Protein AF-A0A5J4QB90-F1 (afdb_monomer)

Sequence (75 aa):
MIHSEEIHCPYCHSNNLQKNGKSYTGEQRWRCKECKKYFQRSYRYNARKQGIKDTIIEMTLNSSGVRDIGRVLKI

Structure (mmCIF,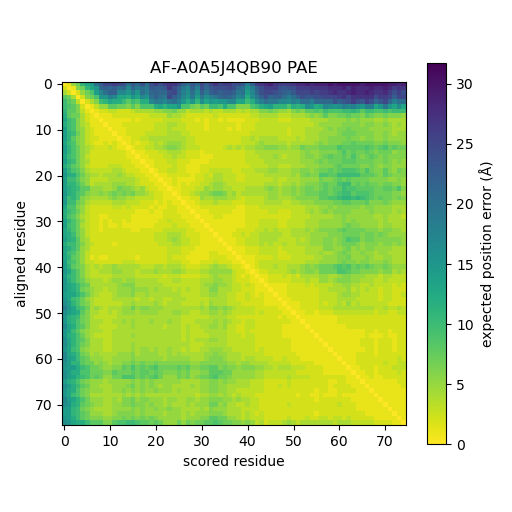 N/CA/C/O backbone):
data_AF-A0A5J4QB90-F1
#
_entry.id   AF-A0A5J4QB90-F1
#
loop_
_atom_site.group_PDB
_atom_site.id
_atom_site.type_symbol
_atom_site.label_atom_id
_atom_site.label_alt_id
_atom_site.label_comp_id
_atom_site.label_asym_id
_atom_site.label_entity_id
_atom_site.label_seq_id
_atom_site.pdbx_PDB_ins_code
_atom_site.Cartn_x
_atom_site.Cartn_y
_atom_site.Cartn_z
_atom_site.occupancy
_atom_site.B_iso_or_equiv
_atom_site.auth_seq_id
_atom_site.auth_comp_id
_atom_site.auth_asym_id
_atom_site.auth_atom_id
_atom_site.pdbx_PDB_model_num
ATOM 1 N N . MET A 1 1 ? -25.683 17.459 6.741 1.00 38.16 1 MET A N 1
ATOM 2 C CA . MET A 1 1 ? -25.799 16.020 6.422 1.00 38.16 1 MET A CA 1
ATOM 3 C C . MET A 1 1 ? -24.394 15.449 6.396 1.00 38.16 1 MET A C 1
ATOM 5 O O . MET A 1 1 ? -23.608 15.835 5.541 1.00 38.16 1 MET A O 1
ATOM 9 N N . ILE A 1 2 ? -24.028 14.659 7.402 1.00 46.28 2 ILE A N 1
ATOM 10 C CA . ILE A 1 2 ? -22.685 14.082 7.501 1.00 46.28 2 ILE A CA 1
ATOM 11 C C . ILE A 1 2 ? -22.729 12.799 6.670 1.00 46.28 2 ILE A C 1
ATOM 13 O O . ILE A 1 2 ? -23.342 11.827 7.096 1.00 46.28 2 ILE A O 1
ATOM 17 N N . HIS A 1 3 ? -22.161 12.810 5.464 1.00 44.94 3 HIS A N 1
ATOM 18 C CA . HIS A 1 3 ? -21.951 11.580 4.702 1.00 44.94 3 HIS A CA 1
ATOM 19 C C . HIS A 1 3 ? -20.873 10.775 5.435 1.00 44.94 3 HIS A C 1
ATOM 21 O O . HIS A 1 3 ? -19.679 11.018 5.264 1.00 44.94 3 HIS A O 1
ATOM 27 N N . SER A 1 4 ? -21.276 9.875 6.330 1.00 57.78 4 SER A N 1
ATOM 28 C CA . SER A 1 4 ? -20.359 8.892 6.895 1.00 57.78 4 SER A CA 1
ATOM 29 C C . SER A 1 4 ? -20.110 7.828 5.832 1.00 57.78 4 SER A C 1
ATOM 31 O O . SER A 1 4 ? -20.869 6.871 5.725 1.00 57.78 4 SER A O 1
ATOM 33 N N . GLU A 1 5 ? -19.080 8.016 5.008 1.00 65.88 5 GLU A N 1
ATOM 34 C CA . GLU A 1 5 ? -18.575 6.933 4.162 1.00 65.88 5 GLU A CA 1
ATOM 35 C C . GLU A 1 5 ? -18.211 5.745 5.060 1.00 65.88 5 GLU A C 1
ATOM 37 O O . GLU A 1 5 ? -17.381 5.875 5.970 1.00 65.88 5 GLU A O 1
ATOM 42 N N . GLU A 1 6 ? -18.847 4.598 4.826 1.00 80.12 6 GLU A N 1
ATOM 43 C CA . GLU A 1 6 ? -18.497 3.360 5.511 1.00 80.12 6 GLU A CA 1
ATOM 44 C C . GLU A 1 6 ? -17.066 2.964 5.138 1.00 80.12 6 GLU A C 1
ATOM 46 O O . GLU A 1 6 ? -16.698 2.828 3.970 1.00 80.12 6 GLU A O 1
ATOM 51 N N . ILE A 1 7 ? -16.218 2.826 6.157 1.00 86.94 7 ILE A N 1
ATOM 52 C CA . ILE A 1 7 ? -14.833 2.403 5.976 1.00 86.94 7 ILE A CA 1
ATOM 53 C C . ILE A 1 7 ? -14.804 0.887 6.110 1.00 86.94 7 ILE A C 1
ATOM 55 O O . ILE A 1 7 ? -15.164 0.336 7.149 1.00 86.94 7 ILE A O 1
ATOM 59 N N . HIS A 1 8 ? -14.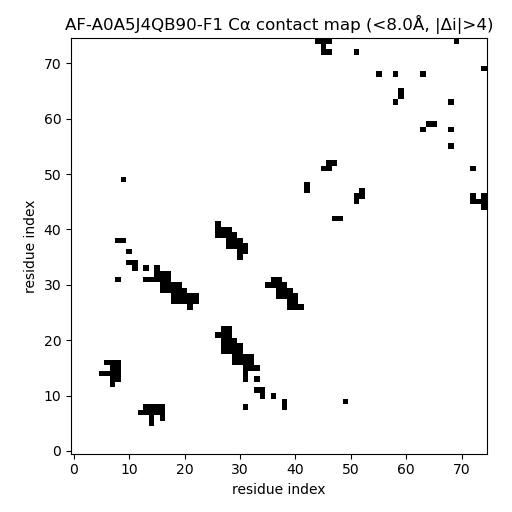296 0.227 5.078 1.00 92.44 8 HIS A N 1
ATOM 60 C CA . HIS A 1 8 ? -14.071 -1.211 5.073 1.00 92.44 8 HIS A CA 1
ATOM 61 C C . HIS A 1 8 ? -12.582 -1.519 5.131 1.00 92.44 8 HIS A C 1
ATOM 63 O O . HIS A 1 8 ? -11.738 -0.752 4.660 1.00 92.44 8 HIS A O 1
ATOM 69 N N . CYS A 1 9 ? -12.242 -2.667 5.711 1.00 92.25 9 CYS A N 1
ATOM 70 C CA . CYS A 1 9 ? -10.886 -3.169 5.653 1.00 92.25 9 CYS A CA 1
ATOM 71 C C . CYS A 1 9 ? -10.515 -3.496 4.196 1.00 92.25 9 CYS A C 1
ATOM 73 O O . CYS A 1 9 ? -11.140 -4.379 3.611 1.00 92.25 9 CYS A O 1
ATOM 75 N N . PRO A 1 10 ? -9.448 -2.907 3.635 1.00 91.31 10 PRO A N 1
ATOM 76 C CA . PRO A 1 10 ? -9.016 -3.199 2.270 1.00 91.31 10 PRO A CA 1
ATOM 77 C C . PRO A 1 10 ? -8.640 -4.674 2.047 1.00 91.31 10 PRO A C 1
ATOM 79 O O . PRO A 1 10 ? -8.640 -5.161 0.924 1.00 91.31 10 PRO A O 1
ATOM 82 N N . TYR A 1 11 ? -8.294 -5.400 3.113 1.00 91.62 11 TYR A N 1
ATOM 83 C CA . TYR A 1 11 ? -7.774 -6.766 3.022 1.00 91.62 11 TYR A CA 1
ATOM 84 C C . TYR A 1 11 ? -8.823 -7.866 3.181 1.00 91.62 11 TYR A C 1
ATOM 86 O O . TYR A 1 11 ? -8.560 -8.995 2.789 1.00 91.62 11 TYR A O 1
ATOM 94 N N . CYS A 1 12 ? -9.938 -7.583 3.854 1.00 93.38 12 CYS A N 1
ATOM 95 C CA . CYS A 1 12 ? -10.954 -8.597 4.171 1.00 93.38 12 CYS A CA 1
ATOM 96 C C . CYS A 1 12 ? -12.388 -8.058 4.122 1.00 93.38 12 CYS A C 1
ATOM 98 O O . CYS A 1 12 ? -13.309 -8.757 4.520 1.00 93.38 12 CYS A O 1
ATOM 100 N N . HIS A 1 13 ? -12.573 -6.804 3.699 1.00 92.50 13 HIS A N 1
ATOM 101 C CA . HIS A 1 13 ? -13.856 -6.107 3.554 1.00 92.50 13 HIS A CA 1
ATOM 102 C C . HIS A 1 13 ? -14.706 -5.954 4.829 1.00 92.50 13 HIS A C 1
ATOM 104 O O . HIS A 1 13 ? -15.731 -5.276 4.807 1.00 92.50 13 HIS A O 1
ATOM 110 N N . SER A 1 14 ? -14.246 -6.477 5.969 1.00 93.38 14 SER A N 1
ATOM 111 C CA . SER A 1 14 ? -14.887 -6.269 7.267 1.00 93.38 14 SER A CA 1
ATOM 112 C C . SER A 1 14 ? -14.956 -4.785 7.643 1.00 93.38 14 SER A C 1
ATOM 114 O O . SER A 1 14 ? -13.993 -4.034 7.461 1.00 93.38 14 SER A O 1
ATOM 116 N N . ASN A 1 15 ? -16.083 -4.387 8.228 1.00 93.25 15 ASN A N 1
ATOM 117 C CA . ASN A 1 15 ? -16.316 -3.078 8.840 1.00 93.25 15 ASN A CA 1
ATOM 118 C C . ASN A 1 15 ? -15.942 -3.047 10.338 1.00 93.25 15 ASN A C 1
ATOM 120 O O . ASN A 1 15 ? -16.046 -2.002 10.982 1.00 93.25 15 ASN A O 1
ATOM 124 N N . ASN A 1 16 ? -15.457 -4.162 10.901 1.00 94.00 16 ASN A N 1
ATOM 125 C CA . ASN A 1 16 ? -15.025 -4.245 12.294 1.00 94.00 16 ASN A CA 1
ATOM 126 C C . ASN A 1 16 ? -13.645 -3.590 12.469 1.00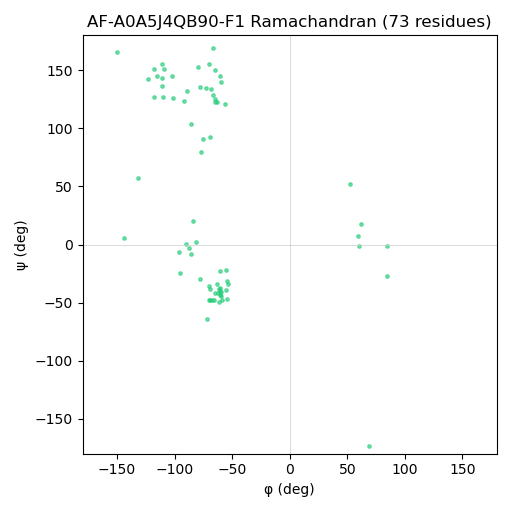 94.00 16 ASN A C 1
ATOM 128 O O . ASN A 1 16 ? -12.589 -4.241 12.473 1.00 94.00 16 ASN A O 1
ATOM 132 N N . LEU A 1 17 ? -13.658 -2.261 12.550 1.00 94.06 17 LEU A N 1
ATOM 133 C CA . LEU A 1 17 ? -12.477 -1.408 12.548 1.00 94.06 17 LEU A CA 1
ATOM 134 C C . LEU A 1 17 ? -12.318 -0.655 13.866 1.00 94.06 17 LEU A C 1
ATOM 136 O O . LEU A 1 17 ? -13.281 -0.194 14.472 1.00 94.06 17 LEU A O 1
ATOM 140 N N . GLN A 1 18 ? -11.068 -0.458 14.279 1.00 94.88 18 GLN A N 1
ATOM 141 C CA . GLN A 1 18 ? -10.716 0.427 15.386 1.00 94.88 18 GLN A CA 1
ATOM 142 C C . GLN A 1 18 ? -9.727 1.502 14.937 1.00 94.88 18 GLN A C 1
ATOM 144 O O . GLN A 1 18 ? -8.811 1.243 14.149 1.00 94.88 18 GLN A O 1
ATOM 149 N N . LYS A 1 19 ? -9.888 2.714 15.472 1.00 94.56 19 LYS A N 1
ATOM 150 C CA . LYS A 1 19 ? -8.906 3.792 15.321 1.00 94.56 19 LYS A CA 1
ATOM 151 C C . LYS A 1 19 ? -7.643 3.431 16.103 1.00 94.56 19 LYS A C 1
ATOM 153 O O . LYS A 1 19 ? -7.727 2.995 17.245 1.00 94.56 19 LYS A O 1
ATOM 158 N N . ASN A 1 20 ? -6.475 3.612 15.493 1.00 94.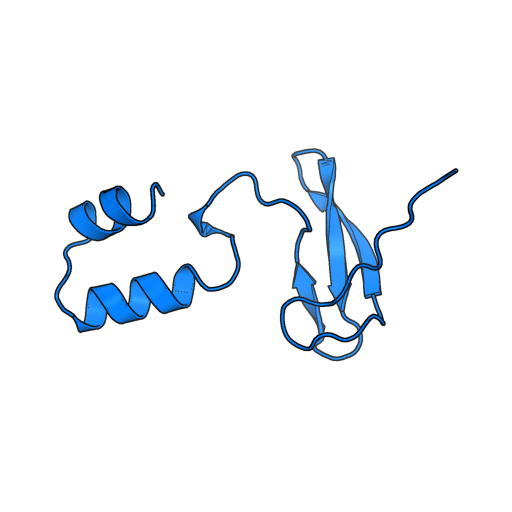50 20 ASN A N 1
ATOM 159 C CA . ASN A 1 20 ? -5.181 3.255 16.074 1.00 94.50 20 ASN A CA 1
ATOM 160 C C . ASN A 1 20 ? -4.173 4.407 15.943 1.00 94.50 20 ASN A C 1
ATOM 162 O O . ASN A 1 20 ? -3.117 4.270 15.319 1.00 94.50 20 ASN A O 1
ATOM 166 N N . GLY A 1 21 ? -4.546 5.565 16.493 1.00 94.12 21 GLY A N 1
ATOM 167 C CA . GLY A 1 21 ? -3.770 6.799 16.389 1.00 94.12 21 GLY A CA 1
ATOM 168 C C . GLY A 1 21 ? -3.737 7.382 14.973 1.00 94.12 21 GLY A C 1
ATOM 169 O O . GLY A 1 21 ? -4.424 6.917 14.060 1.00 94.12 21 GLY A O 1
ATOM 170 N N . LYS A 1 22 ? -2.934 8.427 14.793 1.00 93.06 22 LYS A N 1
ATOM 171 C CA . LYS A 1 22 ? -2.707 9.082 13.501 1.00 93.06 22 LYS A CA 1
ATOM 172 C C . LYS A 1 22 ? -1.274 8.825 13.032 1.00 93.06 22 LYS A C 1
ATOM 174 O O . LYS A 1 22 ? -0.398 8.515 13.838 1.00 93.06 22 LYS A O 1
ATOM 179 N N . SER A 1 23 ? -1.033 8.881 11.728 1.00 89.38 23 SER A N 1
ATOM 180 C CA . SER A 1 23 ? 0.324 8.946 11.186 1.00 89.38 23 SER A CA 1
ATOM 181 C C . SER A 1 23 ? 0.985 10.277 11.569 1.00 89.38 23 SER A C 1
ATOM 183 O O . SER A 1 23 ? 0.315 11.209 12.011 1.00 89.38 23 SER A O 1
ATOM 185 N N . TYR A 1 24 ? 2.294 10.393 11.334 1.00 87.69 24 TYR A N 1
ATOM 186 C CA . TYR A 1 24 ? 3.012 11.668 11.455 1.00 87.69 24 TYR A CA 1
ATOM 187 C C . TYR A 1 24 ? 2.379 12.786 10.602 1.00 87.69 24 TYR A C 1
ATOM 189 O O . TYR A 1 24 ? 2.373 13.946 10.986 1.00 87.69 24 TYR A O 1
ATOM 197 N N . THR A 1 25 ? 1.782 12.419 9.467 1.00 86.69 25 THR A N 1
ATOM 198 C CA . THR A 1 25 ? 1.065 13.315 8.549 1.00 86.69 25 THR A CA 1
ATOM 199 C C . THR A 1 25 ? -0.371 13.628 8.989 1.00 86.69 25 THR A C 1
ATOM 201 O O . THR A 1 25 ? -1.083 14.328 8.278 1.00 86.69 25 THR A O 1
ATOM 204 N N . GLY A 1 26 ? -0.822 13.123 10.143 1.00 89.62 26 GLY A N 1
ATOM 205 C CA . GLY A 1 26 ? -2.159 13.373 10.691 1.00 89.62 26 GLY A CA 1
ATOM 206 C C . GLY A 1 26 ? -3.266 12.460 10.147 1.00 89.62 26 GLY A C 1
ATOM 207 O O . GLY A 1 26 ? -4.409 12.550 10.601 1.00 89.62 26 GLY A O 1
ATOM 208 N N . GLU A 1 27 ? -2.947 11.548 9.228 1.00 90.69 27 GLU A N 1
ATOM 209 C CA . GLU A 1 27 ? -3.906 10.616 8.629 1.00 90.69 27 GLU A CA 1
ATOM 210 C C . GLU A 1 27 ? -4.307 9.535 9.639 1.00 90.69 27 GLU A C 1
ATOM 212 O O . GLU A 1 27 ? -3.471 8.947 10.330 1.00 90.69 27 GLU A O 1
ATOM 217 N N . GLN A 1 28 ? -5.608 9.250 9.736 1.00 93.25 28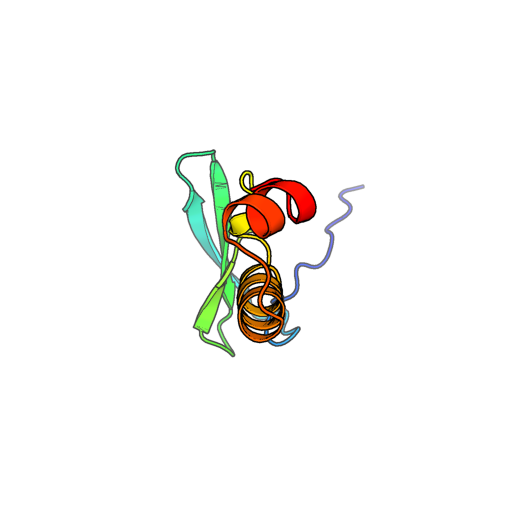 GLN A N 1
ATOM 218 C CA . GLN A 1 28 ? -6.118 8.242 10.661 1.00 93.25 28 GLN A CA 1
ATOM 219 C C . GLN A 1 28 ? -5.614 6.847 10.269 1.00 93.25 28 GLN A C 1
ATOM 221 O O . GLN A 1 28 ? -5.849 6.376 9.153 1.00 93.25 28 GLN A O 1
ATOM 226 N N . ARG A 1 29 ? -4.973 6.155 11.217 1.00 94.06 29 ARG A N 1
ATOM 227 C CA . ARG A 1 29 ? -4.627 4.738 11.079 1.00 94.06 29 ARG A CA 1
ATOM 228 C C . ARG A 1 29 ? -5.774 3.891 11.606 1.00 94.06 29 ARG A C 1
ATOM 230 O O . ARG A 1 29 ? -6.265 4.121 12.713 1.00 94.06 29 ARG A O 1
ATOM 237 N N . TRP A 1 30 ? -6.168 2.900 10.832 1.00 95.00 30 TRP A N 1
ATOM 238 C CA . TRP A 1 30 ? -7.199 1.935 11.179 1.00 95.00 30 TRP A CA 1
ATOM 239 C C . TRP A 1 30 ? -6.560 0.577 11.399 1.00 95.00 30 TRP A C 1
ATOM 241 O O . TRP A 1 30 ? -5.610 0.211 10.706 1.00 95.00 30 TRP A O 1
ATOM 251 N N . ARG A 1 31 ? -7.079 -0.174 12.365 1.00 95.69 31 ARG A N 1
ATOM 252 C CA . ARG A 1 31 ? -6.766 -1.587 12.556 1.00 95.69 31 ARG A CA 1
ATOM 253 C C . ARG A 1 31 ? -8.049 -2.382 12.379 1.00 95.69 31 ARG A C 1
ATOM 255 O O . ARG A 1 31 ? -9.044 -2.091 13.037 1.00 95.69 31 ARG A O 1
ATOM 262 N N . CYS A 1 32 ? -8.023 -3.377 11.506 1.00 95.81 32 CYS A N 1
ATOM 263 C CA . CYS A 1 32 ? -9.121 -4.327 11.390 1.00 95.81 32 CYS A CA 1
ATOM 264 C C . CYS A 1 32 ? -9.043 -5.343 12.531 1.00 95.81 32 CYS A C 1
ATOM 266 O O . CYS A 1 32 ? -7.955 -5.836 12.830 1.00 95.81 32 CYS A O 1
ATOM 268 N N . LYS A 1 33 ? -10.169 -5.654 13.177 1.00 95.94 33 LYS A N 1
ATOM 269 C CA . LYS A 1 33 ? -10.204 -6.666 14.241 1.00 95.94 33 LYS A CA 1
ATOM 270 C C . LYS A 1 33 ? -10.199 -8.096 13.699 1.00 95.94 33 LYS A C 1
ATOM 272 O O . LYS A 1 33 ? -9.592 -8.948 14.337 1.00 95.94 33 LYS A O 1
ATOM 277 N N . GLU A 1 34 ? -10.754 -8.317 12.506 1.00 96.44 34 GLU A N 1
ATOM 278 C CA . GLU A 1 34 ? -10.801 -9.636 11.859 1.00 96.44 34 GLU A CA 1
ATOM 279 C C . GLU A 1 34 ? -9.418 -10.067 11.356 1.00 96.44 34 GLU A C 1
ATOM 281 O O . GLU A 1 34 ? -8.809 -10.998 11.876 1.00 96.44 34 GLU A O 1
ATOM 286 N N . CYS A 1 35 ? -8.849 -9.338 10.389 1.00 95.38 35 CYS A N 1
ATOM 287 C CA . CYS A 1 35 ? -7.560 -9.713 9.796 1.00 95.38 35 CYS A CA 1
ATOM 288 C C . CYS A 1 35 ? -6.343 -9.154 10.549 1.00 95.38 35 CYS A C 1
ATOM 290 O O . CYS A 1 35 ? -5.205 -9.405 10.153 1.00 95.38 35 CYS A O 1
ATOM 292 N N . LYS A 1 36 ? -6.560 -8.357 11.607 1.00 95.38 36 LYS A N 1
ATOM 293 C CA . LYS A 1 36 ? -5.522 -7.731 12.455 1.00 95.38 36 LYS A CA 1
ATOM 294 C C . LYS A 1 36 ? -4.551 -6.796 11.713 1.00 95.38 36 LYS A C 1
ATOM 296 O O . LYS A 1 36 ? -3.601 -6.306 12.326 1.00 95.38 36 LYS A O 1
ATOM 301 N N . LYS A 1 37 ? -4.792 -6.504 10.428 1.00 93.69 37 LYS A N 1
ATOM 302 C CA . LYS A 1 37 ? -3.965 -5.611 9.603 1.00 93.69 37 LYS A CA 1
ATOM 303 C C . LYS A 1 37 ? -4.275 -4.141 9.868 1.00 93.69 37 LYS A C 1
ATOM 305 O O . LYS A 1 37 ? -5.393 -3.768 10.233 1.00 93.69 37 LYS A O 1
ATOM 310 N N . TYR A 1 38 ? -3.265 -3.312 9.628 1.00 93.00 38 TYR A N 1
ATOM 311 C CA . TYR A 1 38 ? -3.359 -1.861 9.700 1.00 93.00 38 TYR A CA 1
ATOM 312 C C . TYR A 1 38 ? -3.466 -1.264 8.305 1.00 93.00 38 TYR A C 1
ATOM 314 O O . TYR A 1 38 ? -2.809 -1.738 7.382 1.00 93.00 38 TYR A O 1
ATOM 322 N N . PHE A 1 39 ? -4.232 -0.190 8.171 1.00 92.88 39 PHE A N 1
ATOM 323 C CA . PHE A 1 39 ? -4.294 0.581 6.937 1.00 92.88 39 PHE A CA 1
ATOM 324 C C . PHE A 1 39 ? -4.588 2.054 7.210 1.00 92.88 39 PHE A C 1
ATOM 326 O O . PHE A 1 39 ? -4.965 2.446 8.317 1.00 92.88 39 PHE A O 1
ATOM 333 N N . GLN A 1 40 ? -4.376 2.878 6.193 1.00 92.00 40 GLN A N 1
ATOM 334 C CA . GLN A 1 40 ? -4.806 4.272 6.153 1.00 92.00 40 GLN A CA 1
ATOM 335 C C . GLN A 1 40 ? -5.784 4.429 4.992 1.00 92.00 40 GLN A C 1
ATOM 337 O O . GLN A 1 40 ? -5.708 3.688 4.014 1.00 92.00 40 GLN A O 1
ATOM 342 N N . ARG A 1 41 ? -6.720 5.373 5.113 1.00 86.81 41 ARG A N 1
ATOM 343 C CA . ARG A 1 41 ? -7.690 5.651 4.045 1.00 86.81 41 ARG A CA 1
ATOM 344 C C . ARG A 1 41 ? -7.005 6.303 2.842 1.00 86.81 41 ARG A C 1
ATOM 346 O O . ARG A 1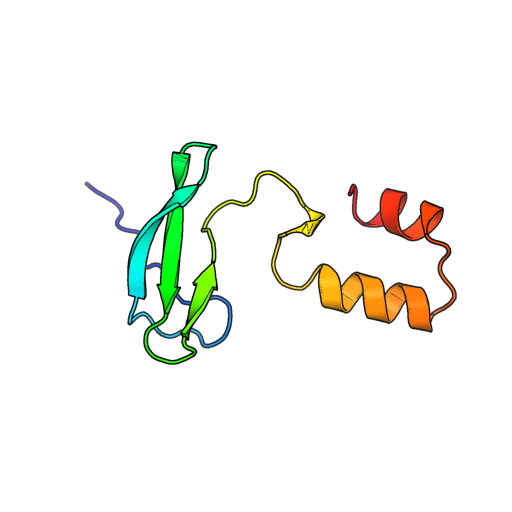 41 ? -7.204 5.885 1.710 1.00 86.81 41 ARG A O 1
ATOM 353 N N . SER A 1 42 ? -6.191 7.316 3.108 1.00 86.06 42 SER A N 1
ATOM 354 C CA . SER A 1 42 ? -5.318 7.955 2.133 1.00 86.06 42 SER A CA 1
ATOM 355 C C . SER A 1 42 ? -3.876 7.621 2.479 1.00 86.06 42 SER A C 1
ATOM 357 O O . SER A 1 42 ? -3.486 7.663 3.643 1.00 86.06 42 SER A O 1
ATOM 359 N N . TYR A 1 43 ? -3.092 7.280 1.462 1.00 89.00 43 TYR A N 1
ATOM 360 C CA . TYR A 1 43 ? -1.644 7.197 1.577 1.00 89.00 43 TYR A CA 1
ATOM 361 C C . TYR A 1 43 ? -1.035 8.336 0.775 1.00 89.00 43 TYR A C 1
ATOM 363 O O . TYR A 1 43 ? -1.297 8.452 -0.423 1.00 89.00 43 TYR A O 1
ATOM 371 N N . ARG A 1 44 ? -0.165 9.123 1.413 1.00 87.69 44 ARG A N 1
ATOM 372 C CA . ARG A 1 44 ? 0.635 10.150 0.730 1.00 87.69 44 ARG A CA 1
ATOM 373 C C . ARG A 1 44 ? 1.567 9.570 -0.340 1.00 87.69 44 ARG A C 1
ATOM 375 O O . ARG A 1 44 ? 1.760 10.182 -1.382 1.00 87.69 44 ARG A O 1
ATOM 382 N N . TYR A 1 45 ? 2.154 8.403 -0.075 1.00 89.00 45 TYR A N 1
ATOM 383 C CA . TYR A 1 45 ? 3.092 7.742 -0.984 1.00 89.00 45 TYR A CA 1
ATOM 384 C C . TYR A 1 45 ? 2.398 6.617 -1.744 1.00 89.00 45 TYR A C 1
ATOM 386 O O . TYR A 1 45 ? 1.856 5.700 -1.121 1.00 89.00 45 TYR A O 1
ATOM 394 N N . ASN A 1 46 ? 2.476 6.651 -3.077 1.00 89.50 46 ASN A N 1
ATOM 395 C CA . ASN A 1 46 ? 1.890 5.629 -3.948 1.00 89.50 46 ASN A CA 1
ATOM 396 C C . ASN A 1 46 ? 2.392 4.224 -3.595 1.00 89.50 46 ASN A C 1
ATOM 398 O O . ASN A 1 46 ? 1.579 3.316 -3.487 1.00 89.50 46 ASN A O 1
ATOM 402 N N . ALA A 1 47 ? 3.677 4.073 -3.260 1.00 91.12 47 ALA A N 1
ATOM 403 C CA . ALA A 1 47 ? 4.287 2.799 -2.864 1.00 91.12 47 ALA A CA 1
ATOM 404 C C . ALA A 1 47 ? 3.598 2.093 -1.682 1.00 91.12 47 ALA A C 1
ATOM 406 O O . ALA A 1 47 ? 3.764 0.891 -1.496 1.00 91.12 47 ALA A O 1
ATOM 407 N N . ARG A 1 48 ? 2.849 2.832 -0.851 1.00 89.88 48 ARG A N 1
ATOM 408 C CA . ARG A 1 48 ? 2.160 2.293 0.332 1.00 89.88 48 ARG A CA 1
ATOM 409 C C . ARG A 1 48 ? 0.699 1.932 0.079 1.00 89.88 48 ARG A C 1
ATOM 411 O O . ARG A 1 48 ? 0.063 1.379 0.977 1.00 89.88 48 ARG A O 1
ATOM 418 N N . LYS A 1 49 ? 0.163 2.254 -1.101 1.00 90.81 49 LYS A N 1
ATOM 419 C CA . LYS A 1 49 ? -1.189 1.851 -1.489 1.00 90.81 49 LYS A CA 1
ATOM 420 C C . LYS A 1 49 ? -1.258 0.330 -1.602 1.00 90.81 49 LYS A C 1
ATOM 422 O O . LYS A 1 49 ? -0.274 -0.339 -1.916 1.00 90.81 49 LYS A O 1
ATOM 427 N N . GLN A 1 50 ? -2.438 -0.212 -1.327 1.00 89.12 50 GLN A N 1
ATOM 428 C CA . GLN A 1 50 ? -2.682 -1.640 -1.477 1.00 89.12 50 GLN A CA 1
ATOM 429 C C . GLN A 1 50 ? -2.469 -2.071 -2.936 1.00 89.12 50 GLN A C 1
ATOM 431 O O . GLN A 1 50 ? -2.753 -1.306 -3.853 1.00 89.12 50 GLN A O 1
ATOM 436 N N . GLY A 1 51 ? -1.947 -3.281 -3.137 1.00 90.69 51 GLY A N 1
ATOM 437 C CA . GLY A 1 51 ? -1.708 -3.862 -4.460 1.00 90.69 51 GLY A CA 1
ATOM 438 C C . GLY A 1 51 ? -0.385 -3.443 -5.099 1.00 90.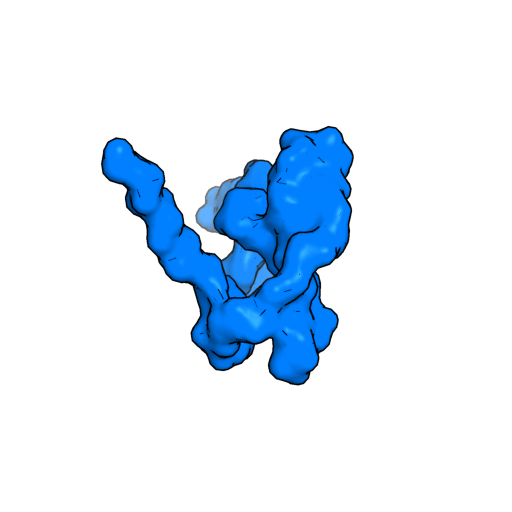69 51 GLY A C 1
ATOM 439 O O . GLY A 1 51 ? 0.206 -4.241 -5.810 1.00 90.69 51 GLY A O 1
ATOM 440 N N . ILE A 1 52 ? 0.165 -2.266 -4.770 1.00 94.06 52 ILE A N 1
ATOM 441 C CA . ILE A 1 52 ? 1.416 -1.784 -5.385 1.00 94.06 52 ILE A CA 1
ATOM 442 C C . ILE A 1 52 ? 2.592 -2.728 -5.129 1.00 94.06 52 ILE A C 1
ATOM 444 O O . ILE A 1 52 ? 3.398 -2.955 -6.022 1.00 94.06 52 ILE A O 1
ATOM 448 N N . LYS A 1 53 ? 2.676 -3.327 -3.936 1.00 93.06 53 LYS A N 1
ATOM 449 C CA . LYS A 1 53 ? 3.699 -4.342 -3.651 1.00 93.06 53 LYS A CA 1
ATOM 450 C C . LYS A 1 53 ? 3.579 -5.545 -4.591 1.00 93.06 53 LYS A C 1
ATOM 452 O O . LYS A 1 5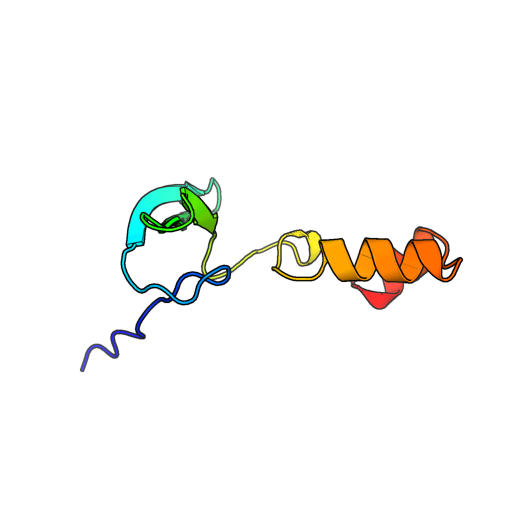3 ? 4.594 -6.011 -5.095 1.00 93.06 53 LYS A O 1
ATOM 457 N N . ASP A 1 54 ? 2.362 -6.031 -4.809 1.00 95.25 54 ASP A N 1
ATOM 458 C CA . ASP A 1 54 ? 2.110 -7.207 -5.641 1.00 95.25 54 ASP A CA 1
ATOM 459 C C . ASP A 1 54 ? 2.407 -6.884 -7.112 1.00 95.25 54 ASP A C 1
ATOM 461 O O . ASP A 1 54 ? 3.078 -7.662 -7.783 1.00 95.25 54 ASP A O 1
ATOM 465 N N . THR A 1 55 ? 2.065 -5.673 -7.569 1.00 96.12 55 THR A N 1
ATOM 466 C CA . THR A 1 55 ? 2.453 -5.167 -8.894 1.00 96.12 55 THR A CA 1
ATOM 467 C C . THR A 1 55 ? 3.971 -5.051 -9.054 1.00 96.12 55 THR A C 1
ATOM 469 O O . THR A 1 55 ? 4.503 -5.434 -10.089 1.00 96.12 55 THR A O 1
ATOM 472 N N . ILE A 1 56 ? 4.705 -4.568 -8.041 1.00 96.50 56 ILE A N 1
ATOM 473 C CA . ILE A 1 56 ? 6.181 -4.528 -8.084 1.00 96.50 56 ILE A CA 1
ATOM 474 C C . ILE A 1 56 ? 6.749 -5.943 -8.233 1.00 96.50 56 ILE A C 1
ATOM 476 O O . ILE A 1 56 ? 7.675 -6.144 -9.020 1.00 96.50 56 ILE A O 1
ATOM 480 N N . ILE A 1 57 ? 6.210 -6.916 -7.489 1.00 96.81 57 ILE A N 1
ATOM 481 C CA . ILE A 1 57 ? 6.633 -8.320 -7.580 1.00 96.81 57 ILE A CA 1
ATOM 482 C C . ILE A 1 57 ? 6.381 -8.846 -8.994 1.00 96.81 57 ILE A C 1
ATOM 484 O O . ILE A 1 57 ? 7.300 -9.381 -9.604 1.00 96.81 57 ILE A O 1
ATOM 488 N N . GLU A 1 58 ? 5.185 -8.640 -9.541 1.00 97.94 58 GLU A N 1
ATOM 489 C CA . GLU A 1 58 ? 4.825 -9.060 -10.898 1.00 97.94 58 GLU A CA 1
ATOM 490 C C . GLU A 1 58 ? 5.733 -8.433 -11.964 1.00 97.94 58 GLU A C 1
ATOM 492 O O . GLU A 1 58 ? 6.283 -9.140 -12.805 1.00 97.94 58 GLU A O 1
ATOM 497 N N . MET A 1 59 ? 5.970 -7.122 -11.904 1.00 97.62 59 MET A N 1
ATOM 498 C CA . MET A 1 59 ? 6.882 -6.442 -12.827 1.00 97.62 59 MET A CA 1
ATOM 499 C C . MET A 1 59 ? 8.311 -6.988 -12.715 1.00 97.62 59 MET A C 1
ATOM 501 O O . MET A 1 59 ? 8.977 -7.193 -13.726 1.00 97.62 59 MET A O 1
ATOM 505 N N . THR A 1 60 ? 8.771 -7.276 -11.496 1.00 97.25 60 THR A N 1
ATOM 506 C CA . THR A 1 60 ? 10.098 -7.869 -11.267 1.00 97.25 60 THR A CA 1
ATOM 507 C C . THR A 1 60 ? 10.187 -9.277 -11.862 1.00 97.25 60 THR A C 1
ATOM 509 O O . THR A 1 60 ? 11.184 -9.606 -12.501 1.00 97.25 60 THR A O 1
ATOM 512 N N . LEU A 1 61 ? 9.140 -10.095 -11.704 1.00 97.88 61 LEU A N 1
ATOM 513 C CA . LEU A 1 61 ? 9.043 -11.424 -12.323 1.00 97.88 61 LEU A CA 1
ATOM 514 C C . LEU A 1 61 ? 9.030 -11.335 -13.857 1.00 97.88 61 LEU A C 1
ATOM 516 O O . LEU A 1 61 ? 9.627 -12.174 -14.526 1.00 97.88 61 LEU A O 1
ATOM 520 N N . ASN A 1 62 ? 8.438 -10.273 -14.404 1.00 97.44 62 ASN A N 1
ATOM 521 C CA . ASN A 1 62 ? 8.418 -9.962 -15.834 1.00 97.44 62 ASN A CA 1
ATOM 522 C C . ASN A 1 62 ? 9.671 -9.209 -16.323 1.00 97.44 62 ASN A C 1
ATOM 524 O O . ASN A 1 62 ? 9.653 -8.590 -17.384 1.00 97.44 62 ASN A O 1
ATOM 528 N N . SER A 1 63 ? 10.779 -9.276 -15.576 1.00 97.12 63 SER A N 1
ATOM 529 C CA . SER A 1 63 ? 12.077 -8.685 -15.940 1.00 97.12 63 SER A CA 1
ATOM 530 C C . SER A 1 63 ? 12.087 -7.155 -16.095 1.00 97.12 63 SER A C 1
ATOM 532 O O . SER A 1 63 ? 13.037 -6.600 -16.655 1.00 97.12 63 SER A O 1
ATOM 534 N N . SER A 1 64 ? 11.091 -6.437 -15.565 1.00 97.62 64 SER A N 1
ATOM 535 C CA . SER A 1 64 ? 11.152 -4.975 -15.491 1.00 97.62 64 SER A CA 1
ATOM 536 C C . SER A 1 64 ? 12.250 -4.537 -14.524 1.00 97.62 64 SER A C 1
ATOM 538 O O . SER A 1 64 ? 12.304 -4.941 -13.361 1.00 97.62 64 SER A O 1
ATOM 540 N N . GLY A 1 65 ? 13.121 -3.642 -14.988 1.00 97.38 65 GLY A N 1
ATOM 541 C CA . GLY A 1 65 ? 14.149 -3.047 -14.142 1.00 97.38 65 GLY A CA 1
ATOM 542 C C . GLY A 1 65 ? 13.566 -2.076 -13.109 1.00 97.38 65 GLY A C 1
ATOM 543 O O . GLY A 1 65 ? 12.551 -1.426 -13.343 1.00 97.38 65 GLY A O 1
ATOM 544 N N . VAL A 1 66 ? 14.273 -1.871 -11.995 1.00 96.31 66 VAL A N 1
ATOM 545 C CA . VAL A 1 66 ? 13.834 -0.978 -10.898 1.00 96.31 66 VAL A CA 1
ATOM 546 C C . VAL A 1 66 ? 13.493 0.452 -11.350 1.00 96.31 66 VAL A C 1
ATOM 548 O O . VAL A 1 66 ? 12.566 1.066 -10.830 1.00 96.31 66 VAL A O 1
ATOM 551 N N . ARG A 1 67 ? 14.204 0.978 -12.360 1.00 97.38 67 ARG A N 1
ATOM 552 C CA . ARG A 1 67 ? 13.943 2.308 -12.947 1.00 97.38 67 ARG A CA 1
ATOM 553 C C . ARG A 1 67 ? 12.638 2.349 -13.742 1.00 97.38 67 ARG A C 1
ATOM 555 O O . ARG A 1 67 ? 11.973 3.378 -13.750 1.00 97.38 67 ARG A O 1
ATOM 562 N N . ASP A 1 68 ? 12.308 1.258 -14.424 1.00 97.81 68 ASP A N 1
ATOM 563 C CA . ASP A 1 68 ? 11.071 1.127 -15.193 1.00 97.81 68 ASP A CA 1
ATOM 564 C C . ASP A 1 68 ? 9.865 1.054 -14.249 1.00 97.81 68 ASP A C 1
ATOM 566 O O . ASP A 1 68 ? 8.941 1.857 -14.354 1.00 97.81 68 ASP A O 1
A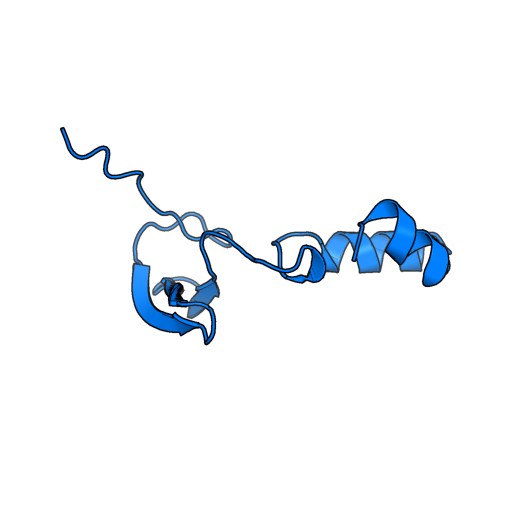TOM 570 N N . ILE A 1 69 ? 9.961 0.215 -13.213 1.00 97.25 69 ILE A N 1
ATOM 571 C CA . ILE A 1 69 ? 8.957 0.101 -12.145 1.00 97.25 69 ILE A CA 1
ATOM 572 C C . ILE A 1 69 ? 8.675 1.463 -11.492 1.00 97.25 69 ILE A C 1
ATOM 574 O O . ILE A 1 69 ? 7.514 1.850 -11.353 1.00 97.25 69 ILE A O 1
ATOM 578 N N . GLY A 1 70 ? 9.720 2.224 -11.142 1.00 96.88 70 GLY A N 1
ATOM 579 C CA . GLY A 1 70 ? 9.564 3.563 -10.560 1.00 96.88 70 GLY A CA 1
ATOM 580 C C . GLY A 1 70 ? 8.820 4.539 -11.480 1.00 96.88 70 GLY A C 1
ATOM 581 O O . GLY A 1 70 ? 7.944 5.278 -11.029 1.00 96.88 70 GLY A O 1
ATOM 582 N N . ARG A 1 71 ? 9.103 4.502 -12.790 1.00 96.88 71 ARG A N 1
ATOM 583 C CA . ARG A 1 71 ? 8.420 5.344 -13.789 1.00 96.88 71 ARG A CA 1
ATOM 584 C C . ARG A 1 71 ? 6.952 4.960 -13.953 1.00 96.88 71 ARG A C 1
ATOM 586 O O . ARG A 1 71 ? 6.097 5.844 -13.930 1.00 96.88 71 ARG A O 1
ATOM 593 N N . VAL A 1 72 ? 6.666 3.667 -14.096 1.00 95.56 72 VAL A N 1
ATOM 594 C CA . VAL A 1 72 ? 5.307 3.145 -14.313 1.00 95.56 72 VAL A CA 1
ATOM 595 C C . VAL A 1 72 ? 4.426 3.393 -13.090 1.00 95.56 72 VAL A C 1
ATOM 597 O O . VAL A 1 72 ? 3.319 3.917 -13.217 1.00 95.56 72 VAL A O 1
ATOM 600 N N . LEU A 1 73 ? 4.925 3.076 -11.893 1.00 94.88 73 LEU A N 1
ATOM 601 C CA . LEU A 1 73 ? 4.147 3.170 -10.655 1.00 94.88 73 LEU A CA 1
ATOM 602 C C . LEU A 1 73 ? 4.172 4.564 -10.017 1.00 94.88 73 LEU A C 1
ATOM 604 O O . LEU A 1 73 ? 3.405 4.818 -9.084 1.00 94.88 73 LEU A O 1
ATOM 608 N N . LYS A 1 74 ? 5.009 5.480 -10.524 1.00 94.06 74 LYS A N 1
ATOM 609 C CA . LYS A 1 74 ? 5.197 6.839 -9.989 1.00 94.06 74 LYS A CA 1
ATOM 610 C C . LYS A 1 74 ? 5.506 6.801 -8.484 1.00 94.06 74 LYS A C 1
ATOM 612 O O . LYS A 1 74 ? 4.797 7.433 -7.685 1.00 94.06 74 LYS A O 1
ATOM 617 N N . ILE A 1 75 ? 6.511 5.999 -8.117 1.00 92.00 75 ILE A N 1
ATOM 618 C CA . ILE A 1 75 ? 6.997 5.785 -6.741 1.00 92.00 75 ILE A CA 1
ATOM 619 C C . ILE A 1 75 ? 8.456 6.179 -6.573 1.00 92.00 75 ILE A C 1
ATOM 621 O O . ILE A 1 75 ? 9.209 6.098 -7.567 1.00 92.00 75 ILE A O 1
#

Secondary structure (DSSP, 8-state):
----PPP--TTT----EEEEEE-TTSPEEEEETTT--EEESS-SSGGGSTTHHHHHHHHHHTT--HHHHHHHHT-

Nearest PDB structures (foldseek):
  8pj2-assembly1_z  TM=7.333E-01  e=8.608E-01  Homo sapiens
  7eu1-assembly1_I  TM=5.034E-01  e=9.195E-01  Arabidopsis thaliana
  9er2-assembly1_O  TM=4.002E-01  e=5.425E-01  Homo sapiens
  5iyc-assembly1_I  TM=4.396E-01  e=9.195E-01  Homo sapiens
  5owr-assembly1_A  TM=4.178E-01  e=5.108E+00  Homo sapiens

Solvent-accessible surface area (backbone atoms only — not comparable to full-atom values): 4742 Å² total; per-residue (Å²): 134,86,82,76,76,83,67,55,34,94,88,75,63,48,65,58,64,41,83,62,60,59,47,98,87,64,46,58,26,35,32,29,69,82,84,64,48,73,48,55,89,69,62,95,49,54,67,72,38,86,64,41,62,60,51,52,50,52,40,48,74,69,69,47,49,74,70,54,50,30,64,76,63,64,86

Foldseek 3Di:
DDPPDQDADPVPRDSQKDFDAADPVRFTWIAHPVVRDIDTPDDPDLCRDPPLVVVVVVCVVVVNDPVRSCVVSVD

InterPro domains:
  IPR003220 InsA N-terminal zinc ribbon domain [PF03811] (6-36)
  IPR024431 Insertion element IS1 protein InsA, helix-turn-helix domain [PF12759] (43-75)
  IPR051252 IS1 element transposase InsA [PTHR47923] (6-75)

Mean predicted aligned error: 5.18 Å

pLDDT: mean 90.44, std 11.47, range [38.16, 97.94]

Organism: NCBI:txid433724

Radius of gyration: 15.27 Å; Cα contacts (8 Å, |Δi|>4): 88; chains: 1; bounding box: 40×27×32 Å